Protein AF-A0A397G4U9-F1 (afdb_monomer_lite)

Foldseek 3Di:
DDDDDDPDDPVVVPPDPDDDDDFDAPVVQQCCLCVVLVDDNVVSVLQCLQWPRHPVSSVVLSVVVVVVDDPVNSLVVVLVLLVVLCVQLLCFPPGDCVVLQLVLLVCCVVPVQKDAPVVSCVVRVDDVCSNCVRQQWDADPVRNIIGGSTSNSNVSCVVVVVRRPPPPDD

Structure (mmCIF, N/CA/C/O backbone):
data_AF-A0A397G4U9-F1
#
_entry.id   AF-A0A397G4U9-F1
#
loop_
_atom_site.group_PDB
_atom_site.id
_atom_site.type_symbol
_atom_site.label_atom_id
_atom_site.label_alt_id
_atom_site.label_comp_id
_atom_site.label_asym_id
_atom_site.label_entity_id
_atom_site.label_seq_id
_atom_site.pdbx_PDB_ins_code
_atom_site.Cartn_x
_atom_site.Cartn_y
_atom_site.Cartn_z
_atom_site.occupancy
_atom_site.B_iso_or_equiv
_atom_site.auth_seq_id
_atom_site.auth_comp_id
_atom_site.auth_asym_id
_atom_site.auth_atom_id
_atom_site.pdbx_PDB_model_num
ATOM 1 N N . MET A 1 1 ? -8.081 -27.457 -43.361 1.00 33.28 1 MET A N 1
ATOM 2 C CA . MET A 1 1 ? -7.997 -27.222 -41.905 1.00 33.28 1 MET A CA 1
ATOM 3 C C . MET A 1 1 ? -6.746 -26.394 -41.635 1.00 33.28 1 MET A C 1
ATOM 5 O O . MET A 1 1 ? -5.647 -26.908 -41.773 1.00 33.28 1 MET A O 1
ATOM 9 N N . LYS A 1 2 ? -6.896 -25.093 -41.377 1.00 25.45 2 LYS A N 1
ATOM 10 C CA . LYS A 1 2 ? -5.814 -24.214 -40.909 1.00 25.45 2 LYS A CA 1
ATOM 11 C C . LYS A 1 2 ? -6.342 -23.541 -39.652 1.00 25.45 2 LYS A C 1
ATOM 13 O O . LYS A 1 2 ? -7.266 -22.744 -39.739 1.00 25.45 2 LYS A O 1
ATOM 18 N N . VAL A 1 3 ? -5.812 -23.937 -38.502 1.00 31.12 3 VAL A N 1
ATOM 19 C CA . VAL A 1 3 ? -6.087 -23.271 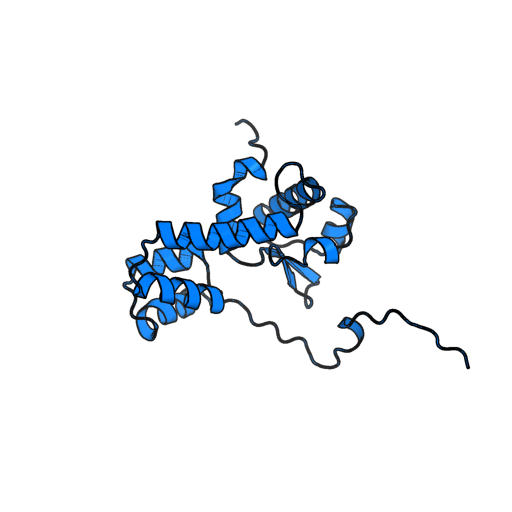-37.229 1.00 31.12 3 VAL A CA 1
ATOM 20 C C . VAL A 1 3 ? -5.053 -22.157 -37.110 1.00 31.12 3 VAL A C 1
ATOM 22 O O . VAL A 1 3 ? -3.864 -22.427 -36.967 1.00 31.12 3 VAL A O 1
ATOM 25 N N . GLN A 1 4 ? -5.495 -20.911 -37.262 1.00 32.09 4 GLN A N 1
ATOM 26 C CA . GLN A 1 4 ? -4.706 -19.730 -36.927 1.00 32.09 4 GLN A CA 1
ATOM 27 C C . GLN A 1 4 ? -4.917 -19.456 -35.438 1.00 32.09 4 GLN A C 1
ATOM 29 O O . GLN A 1 4 ? -6.023 -19.132 -35.019 1.00 32.09 4 GLN A O 1
ATOM 34 N N . PHE A 1 5 ? -3.864 -19.607 -34.637 1.00 38.84 5 PHE A N 1
ATOM 35 C CA . PHE A 1 5 ? -3.834 -19.074 -33.279 1.00 38.84 5 PHE A CA 1
ATOM 36 C C . PHE A 1 5 ? -3.570 -17.568 -33.372 1.00 38.84 5 PHE A C 1
ATOM 38 O O . PHE A 1 5 ? -2.424 -17.139 -33.511 1.00 38.84 5 PHE A O 1
ATOM 45 N N . SER A 1 6 ? -4.627 -16.757 -33.339 1.00 38.72 6 SER A N 1
ATOM 46 C CA . SER A 1 6 ? -4.516 -15.345 -32.979 1.00 38.72 6 SER A CA 1
ATOM 47 C C . SER A 1 6 ? -4.315 -15.263 -31.467 1.00 38.72 6 SER A C 1
ATOM 49 O O . SER A 1 6 ? -5.093 -15.810 -30.688 1.00 38.72 6 SER A O 1
ATOM 51 N N . GLY A 1 7 ? -3.234 -14.609 -31.042 1.00 44.62 7 GLY A N 1
ATOM 52 C CA . GLY A 1 7 ? -3.004 -14.265 -29.642 1.00 44.62 7 GLY A CA 1
ATOM 53 C C . GLY A 1 7 ? -4.045 -13.254 -29.171 1.00 44.62 7 GLY A C 1
ATOM 54 O O . GLY A 1 7 ? -3.802 -12.051 -29.187 1.00 44.62 7 GLY A O 1
ATOM 55 N N . GLU A 1 8 ? -5.221 -13.734 -28.787 1.00 41.97 8 GLU A N 1
ATOM 56 C CA . GLU A 1 8 ? -6.271 -12.917 -28.190 1.00 41.97 8 GLU A CA 1
ATOM 57 C C . GLU A 1 8 ? -5.951 -12.696 -26.711 1.00 41.97 8 GLU A C 1
ATOM 59 O O . GLU A 1 8 ? -6.164 -13.553 -25.853 1.00 41.97 8 GLU A O 1
ATOM 64 N N . CYS A 1 9 ? -5.397 -11.524 -26.410 1.00 49.94 9 CYS A N 1
ATOM 65 C CA . CYS A 1 9 ? -5.324 -11.007 -25.049 1.00 49.94 9 CYS A CA 1
ATOM 66 C C . CYS A 1 9 ? -6.755 -10.932 -24.488 1.00 49.94 9 CYS A C 1
ATOM 68 O O . CYS A 1 9 ? -7.626 -10.377 -25.149 1.00 49.94 9 CYS A O 1
ATOM 70 N N . ALA A 1 10 ? -7.003 -11.421 -23.266 1.00 50.84 10 ALA A N 1
ATOM 71 C CA . ALA A 1 10 ? -8.329 -11.416 -22.621 1.00 50.84 10 ALA A CA 1
ATOM 72 C C . ALA A 1 10 ? -9.049 -10.043 -22.644 1.00 50.84 10 ALA A C 1
ATOM 74 O O . ALA A 1 10 ? -10.271 -9.971 -22.568 1.00 50.84 10 ALA A O 1
ATOM 75 N N . TRP A 1 11 ? -8.286 -8.962 -22.819 1.00 49.22 11 TRP A N 1
ATOM 76 C CA . TRP A 1 11 ? -8.737 -7.588 -23.023 1.00 49.22 11 TRP A CA 1
ATOM 77 C C . TRP A 1 11 ? -9.611 -7.359 -24.265 1.00 49.22 11 TRP A C 1
ATOM 79 O O . TRP A 1 11 ? -10.432 -6.449 -24.246 1.00 49.22 11 TRP A O 1
ATOM 89 N N . SER A 1 12 ? -9.469 -8.156 -25.332 1.00 49.94 12 SER A N 1
ATOM 90 C CA . SER A 1 12 ? -10.262 -7.994 -26.563 1.00 49.94 12 SER A CA 1
ATOM 91 C C . SER A 1 12 ? -11.680 -8.564 -26.463 1.00 49.94 12 SER A C 1
ATOM 93 O O . SER A 1 12 ? -12.444 -8.435 -27.411 1.00 49.94 12 SER A O 1
ATOM 95 N N . ARG A 1 13 ? -12.024 -9.216 -25.343 1.00 50.47 13 ARG A N 1
ATOM 96 C CA . ARG A 1 13 ? -13.307 -9.913 -25.130 1.00 50.47 13 ARG A CA 1
ATOM 97 C C . ARG A 1 13 ? -14.272 -9.168 -24.206 1.00 50.47 13 ARG A C 1
ATOM 99 O O . ARG A 1 13 ? -15.284 -9.727 -23.794 1.00 50.47 13 ARG A O 1
ATOM 106 N N . VAL A 1 14 ? -13.938 -7.944 -23.811 1.00 51.78 14 VAL A N 1
ATOM 107 C CA . VAL A 1 14 ? -14.701 -7.201 -22.809 1.00 51.78 14 VAL A CA 1
ATOM 108 C C . VAL A 1 14 ? -15.727 -6.303 -23.510 1.00 51.78 14 VAL A C 1
ATOM 110 O O . VAL A 1 14 ? -15.471 -5.130 -23.753 1.00 51.78 14 VAL A O 1
ATOM 113 N N . ASP A 1 15 ? -16.897 -6.869 -23.823 1.00 55.31 15 ASP A N 1
ATOM 114 C CA . ASP A 1 15 ? -18.088 -6.131 -24.298 1.00 55.31 15 ASP A CA 1
ATOM 115 C C . ASP A 1 15 ? -18.814 -5.376 -23.159 1.00 55.31 15 ASP A C 1
ATOM 117 O O . ASP A 1 15 ? -19.771 -4.636 -23.388 1.00 55.31 15 ASP A O 1
ATOM 121 N N . ILE A 1 16 ? -18.370 -5.558 -21.909 1.00 60.88 16 ILE A N 1
ATOM 122 C CA . ILE A 1 16 ? -18.954 -4.963 -20.699 1.00 60.88 16 ILE A CA 1
ATOM 123 C C . ILE A 1 16 ? -18.041 -3.822 -20.228 1.00 60.88 16 ILE A C 1
ATOM 125 O O . ILE A 1 16 ? -16.847 -4.060 -20.060 1.00 60.88 16 ILE A O 1
ATOM 129 N N . PRO A 1 17 ? -18.538 -2.601 -19.955 1.00 66.06 17 PRO A N 1
ATOM 130 C CA . PRO A 1 17 ? -17.703 -1.548 -19.382 1.00 66.06 17 PRO A CA 1
ATOM 131 C C . PRO A 1 17 ? -17.018 -2.058 -18.106 1.00 66.06 17 PRO A C 1
ATOM 133 O O . PRO A 1 17 ? -17.686 -2.512 -17.179 1.00 66.06 17 PRO A O 1
ATOM 136 N N . VAL A 1 18 ? -15.683 -2.009 -18.071 1.00 65.62 18 VAL A N 1
ATOM 137 C CA . VAL A 1 18 ? -14.899 -2.405 -16.893 1.00 65.62 18 VAL A CA 1
ATOM 138 C C . VAL A 1 18 ? -15.345 -1.541 -15.715 1.00 65.62 18 VAL A C 1
ATOM 140 O O . VAL A 1 18 ? -15.137 -0.327 -15.720 1.00 65.62 18 VAL A O 1
ATOM 143 N N . ILE A 1 19 ? -15.981 -2.163 -14.719 1.00 74.88 19 ILE A N 1
ATOM 144 C CA . ILE A 1 19 ? -16.358 -1.491 -13.477 1.00 74.88 19 ILE A CA 1
ATOM 145 C C . ILE A 1 19 ? -15.116 -1.430 -12.600 1.00 74.88 19 ILE A C 1
ATOM 147 O O . ILE A 1 19 ? -14.621 -2.448 -12.116 1.00 74.88 19 ILE A O 1
ATOM 151 N N . GLU A 1 20 ? -14.614 -0.220 -12.409 1.00 74.00 20 GLU A N 1
ATOM 152 C CA . GLU A 1 20 ? -13.523 0.054 -11.492 1.00 74.00 20 GLU A CA 1
ATOM 153 C C . GLU A 1 20 ? -14.094 0.412 -10.119 1.00 74.00 20 GLU A C 1
ATOM 155 O O . GLU A 1 20 ? -14.812 1.402 -9.968 1.00 74.00 20 GLU A O 1
ATOM 160 N N . ILE A 1 21 ? -13.803 -0.423 -9.121 1.00 79.94 21 ILE A N 1
ATOM 161 C CA . ILE A 1 21 ? -14.149 -0.145 -7.728 1.00 79.94 21 ILE A CA 1
ATOM 162 C C . ILE A 1 21 ? -13.009 0.677 -7.138 1.00 79.94 21 ILE A C 1
ATOM 164 O O . ILE A 1 21 ? -11.917 0.155 -6.912 1.00 79.94 21 ILE A O 1
ATOM 168 N N . ASN A 1 22 ? -13.276 1.959 -6.909 1.00 84.12 22 ASN A N 1
ATOM 169 C CA . ASN A 1 22 ? -12.321 2.866 -6.288 1.00 84.12 22 ASN A CA 1
ATOM 170 C C . ASN A 1 22 ? -12.211 2.627 -4.777 1.00 84.12 22 ASN A C 1
ATOM 172 O O . ASN A 1 22 ? -13.072 2.002 -4.155 1.00 84.12 22 ASN A O 1
ATOM 176 N N . ASP A 1 23 ? -11.132 3.147 -4.196 1.00 92.25 23 ASP A N 1
ATOM 177 C CA . ASP A 1 23 ? -10.966 3.201 -2.748 1.00 92.25 23 ASP A CA 1
ATOM 178 C C . ASP A 1 23 ? -12.013 4.155 -2.130 1.00 92.25 23 ASP A C 1
ATOM 180 O O . ASP A 1 23 ? -12.439 5.124 -2.763 1.00 92.25 23 ASP A O 1
ATOM 184 N N . LEU A 1 24 ? -12.416 3.875 -0.888 1.00 95.88 24 LEU A N 1
ATOM 185 C CA . LEU A 1 24 ? -13.282 4.755 -0.103 1.00 95.88 24 LEU A CA 1
ATOM 186 C C . LEU A 1 24 ? -12.586 6.095 0.167 1.00 95.88 24 LEU A C 1
ATOM 188 O O . LEU A 1 24 ? -11.359 6.156 0.297 1.00 95.88 24 LEU A O 1
ATOM 192 N N . ASN A 1 25 ? -13.355 7.171 0.311 1.00 96.31 25 ASN A N 1
ATOM 193 C CA . ASN A 1 25 ? -12.792 8.434 0.796 1.00 96.31 25 ASN A CA 1
ATOM 194 C C . ASN A 1 25 ? -12.474 8.365 2.307 1.00 96.31 25 ASN A C 1
ATOM 196 O O . ASN A 1 25 ? -12.724 7.349 2.970 1.00 96.31 25 ASN A O 1
ATOM 200 N N . LYS A 1 26 ? -11.869 9.426 2.863 1.00 97.25 26 LYS A N 1
ATOM 201 C CA . LYS A 1 26 ? -11.461 9.446 4.278 1.00 97.25 26 LYS A CA 1
ATOM 202 C C . LYS A 1 26 ? -12.675 9.303 5.192 1.00 97.25 26 LYS A C 1
ATOM 204 O O . LYS A 1 26 ? -12.637 8.503 6.120 1.00 97.25 26 LYS A O 1
ATOM 209 N N . GLU A 1 27 ? -13.744 10.037 4.920 1.00 97.75 27 GLU A N 1
ATOM 210 C CA . GLU A 1 27 ? -14.966 10.048 5.721 1.00 97.75 27 GLU A CA 1
ATOM 211 C C . GLU A 1 27 ? -15.614 8.657 5.767 1.00 97.75 27 GLU A C 1
ATOM 213 O O . GLU A 1 27 ? -15.840 8.123 6.852 1.00 97.75 27 GLU A O 1
ATOM 218 N N . GLU A 1 28 ? -15.810 8.028 4.608 1.00 98.00 28 GLU A N 1
ATOM 219 C CA . GLU A 1 28 ? -16.346 6.666 4.464 1.00 98.00 28 GLU A CA 1
ATOM 220 C C . GLU A 1 28 ? -15.458 5.627 5.163 1.00 98.00 28 GLU A C 1
ATOM 222 O O . GLU A 1 28 ? -15.945 4.707 5.825 1.00 98.00 28 GLU A O 1
ATOM 227 N N . SER A 1 29 ? -14.137 5.774 5.047 1.00 98.19 29 SER A N 1
ATOM 228 C CA . SER A 1 29 ? -13.177 4.871 5.689 1.00 98.19 29 SER A CA 1
ATOM 229 C C . SER A 1 29 ? -13.226 4.980 7.211 1.00 98.19 29 SER A C 1
ATOM 231 O O . SER A 1 29 ? -13.221 3.963 7.909 1.00 98.19 29 SER A O 1
ATOM 233 N N . MET A 1 30 ? -13.301 6.203 7.736 1.00 98.44 30 MET A N 1
ATOM 234 C CA . MET A 1 30 ? -13.400 6.456 9.173 1.00 98.44 30 MET A CA 1
ATOM 235 C C . MET A 1 30 ? -14.755 6.011 9.724 1.00 98.44 30 MET A C 1
ATOM 237 O O . MET A 1 30 ? -14.800 5.396 10.790 1.00 98.44 30 MET A O 1
ATOM 241 N N . GLU A 1 31 ? -15.847 6.234 8.990 1.00 98.38 31 GLU A N 1
ATOM 242 C CA . GLU A 1 31 ? -17.166 5.698 9.332 1.00 98.38 31 GLU A CA 1
ATOM 243 C C . GLU A 1 31 ? -17.128 4.168 9.416 1.00 98.38 31 GLU A C 1
ATOM 245 O O . GLU A 1 31 ? -17.582 3.585 10.405 1.00 98.38 31 GLU A O 1
ATOM 250 N N . TYR A 1 32 ? -16.516 3.503 8.435 1.00 98.44 32 TYR A N 1
ATOM 251 C CA . TYR A 1 32 ? -16.335 2.057 8.472 1.00 98.44 32 TYR A CA 1
ATOM 252 C C . TYR A 1 32 ? -15.528 1.609 9.702 1.00 98.44 32 TYR A C 1
ATOM 254 O O . TYR A 1 32 ? -15.972 0.736 10.452 1.00 98.44 32 TYR A O 1
ATOM 262 N N . LEU A 1 33 ? -14.364 2.205 9.968 1.00 98.56 33 LEU A N 1
ATOM 263 C CA . LEU A 1 33 ? -13.506 1.792 11.085 1.00 98.56 33 LEU A CA 1
ATOM 264 C C . LEU A 1 33 ? -14.141 2.061 12.463 1.00 98.56 33 LEU A C 1
ATOM 266 O O . LEU A 1 33 ? -14.064 1.219 13.360 1.00 98.56 33 LEU A O 1
ATOM 270 N N . ILE A 1 34 ? -14.806 3.199 12.642 1.00 98.50 34 ILE A N 1
ATOM 271 C CA . ILE A 1 34 ? -15.351 3.601 13.944 1.00 98.50 34 ILE A CA 1
ATOM 272 C C . ILE A 1 34 ? -16.750 3.026 14.147 1.00 98.50 34 ILE A C 1
ATOM 274 O O . ILE A 1 34 ? -17.004 2.318 15.123 1.00 98.50 34 ILE A O 1
ATOM 278 N N . ASN A 1 35 ? -17.674 3.290 13.225 1.00 98.00 35 ASN A N 1
ATOM 279 C CA . ASN A 1 35 ? -19.084 2.973 13.436 1.00 98.00 35 ASN A CA 1
ATOM 280 C C . ASN A 1 35 ? -19.384 1.503 13.158 1.00 98.00 35 ASN A C 1
ATOM 282 O O . ASN A 1 35 ? -20.141 0.892 13.918 1.00 98.00 35 ASN A O 1
ATOM 286 N N . ILE A 1 36 ? -18.782 0.924 12.117 1.00 97.69 36 ILE A N 1
ATOM 287 C CA . ILE A 1 36 ? -19.021 -0.477 11.741 1.00 97.69 36 ILE A CA 1
ATOM 288 C C . ILE A 1 36 ? -18.089 -1.405 12.522 1.00 97.69 36 ILE A C 1
ATOM 290 O O . ILE A 1 36 ? -18.543 -2.381 13.117 1.00 97.69 36 ILE A O 1
ATOM 294 N N . ARG A 1 37 ? -16.787 -1.102 12.552 1.00 97.94 37 ARG A N 1
ATOM 295 C CA . ARG A 1 37 ? -15.767 -1.970 13.167 1.00 97.94 37 ARG A CA 1
ATOM 296 C C . ARG A 1 37 ? -15.531 -1.710 14.655 1.00 97.94 37 ARG A C 1
ATOM 298 O O . ARG A 1 37 ? -14.871 -2.530 15.285 1.00 97.94 37 ARG A O 1
ATOM 305 N N . LYS A 1 38 ? -16.105 -0.641 15.220 1.00 98.06 38 LYS A N 1
ATOM 306 C CA . LYS A 1 38 ? -16.025 -0.286 16.651 1.00 98.06 38 LYS A CA 1
ATOM 307 C C . LYS A 1 38 ? -14.593 -0.055 17.152 1.00 98.06 38 LYS A C 1
ATOM 309 O O . LYS A 1 38 ? -14.298 -0.308 18.317 1.00 98.06 38 LYS A O 1
ATOM 314 N N . ILE A 1 39 ? -13.714 0.443 16.282 1.00 98.06 39 ILE A N 1
ATOM 315 C CA . ILE A 1 39 ? -12.345 0.833 16.637 1.00 98.06 39 ILE A CA 1
ATOM 316 C C . ILE A 1 39 ? -12.354 2.272 17.165 1.00 98.06 39 ILE A C 1
ATOM 318 O O . ILE A 1 39 ? -13.116 3.118 16.694 1.00 98.06 39 ILE A O 1
ATOM 322 N N . LYS A 1 40 ? -11.518 2.560 18.168 1.00 97.81 40 LYS A N 1
ATOM 323 C CA . LYS A 1 40 ? -11.382 3.914 18.726 1.00 97.81 40 LYS A CA 1
ATOM 324 C C . LYS A 1 40 ? -10.829 4.875 17.675 1.00 97.81 40 LYS A C 1
ATOM 326 O O . LYS A 1 40 ? -9.960 4.492 16.902 1.00 97.81 40 LYS A O 1
ATOM 331 N N . PHE A 1 41 ? -11.275 6.130 17.703 1.00 97.62 41 PHE A N 1
ATOM 332 C CA . PHE A 1 41 ? -10.893 7.152 16.720 1.00 97.62 41 PHE A CA 1
ATOM 333 C C . PHE A 1 41 ? -9.372 7.245 16.492 1.00 97.62 41 PHE A C 1
ATOM 335 O O . PHE A 1 41 ? -8.925 7.145 15.356 1.00 97.62 41 PHE A O 1
ATOM 342 N N . GLU A 1 42 ? -8.580 7.350 17.564 1.00 97.19 42 GLU A N 1
ATOM 343 C CA . GLU A 1 42 ? -7.113 7.482 17.487 1.00 97.19 42 GLU A CA 1
ATOM 344 C C . GLU A 1 42 ? -6.432 6.282 16.813 1.00 97.19 42 GLU A C 1
ATOM 346 O O . GLU A 1 42 ? -5.439 6.424 16.103 1.00 97.19 42 GLU A O 1
ATOM 351 N N . GLU A 1 43 ? -6.953 5.077 17.043 1.00 97.19 43 GLU A N 1
ATOM 352 C CA . GLU A 1 43 ? -6.437 3.865 16.414 1.00 97.19 43 GLU A CA 1
ATOM 353 C C . GLU A 1 43 ? -6.919 3.760 14.964 1.00 97.19 43 GLU A C 1
ATOM 355 O O . GLU A 1 43 ? -6.134 3.427 14.080 1.00 97.19 43 GLU A O 1
ATOM 360 N N . ALA A 1 44 ? -8.179 4.111 14.698 1.00 98.12 44 ALA A N 1
ATOM 361 C CA . ALA A 1 44 ? -8.743 4.152 13.355 1.00 98.12 44 ALA A CA 1
ATOM 362 C C . ALA A 1 44 ? -7.977 5.120 12.440 1.00 98.12 44 ALA A C 1
ATOM 364 O O . ALA A 1 44 ? -7.717 4.773 11.291 1.00 98.12 44 ALA A O 1
ATOM 365 N N . GLU A 1 45 ? -7.563 6.283 12.947 1.00 98.12 45 GLU A N 1
ATOM 366 C CA . GLU A 1 45 ? -6.775 7.254 12.182 1.00 98.12 45 GLU A CA 1
ATOM 367 C C . GLU A 1 45 ? -5.412 6.677 11.777 1.00 98.12 45 GLU A C 1
ATOM 369 O O . GLU A 1 45 ? -5.090 6.653 10.591 1.00 98.12 45 GLU A O 1
ATOM 374 N N . LYS A 1 46 ? -4.667 6.079 12.719 1.00 97.12 46 LYS A N 1
ATOM 375 C CA . LYS A 1 46 ? -3.385 5.405 12.420 1.00 97.12 46 LYS A CA 1
ATOM 376 C C . LYS A 1 46 ? -3.542 4.288 11.389 1.00 97.12 46 LYS A C 1
ATOM 378 O O . LYS A 1 46 ? -2.710 4.114 10.500 1.00 97.12 46 LYS A O 1
ATOM 383 N N . LEU A 1 47 ? -4.606 3.502 11.528 1.00 97.75 47 LEU A N 1
ATOM 384 C CA . LEU A 1 47 ? -4.932 2.399 10.631 1.00 97.75 47 LEU A CA 1
ATOM 385 C C . LEU A 1 47 ? -5.275 2.903 9.221 1.00 97.75 47 LEU A C 1
ATOM 387 O O . LEU A 1 47 ? -4.776 2.347 8.240 1.00 97.75 47 LEU A O 1
ATOM 391 N N . TYR A 1 48 ? -6.072 3.967 9.112 1.00 97.88 48 TYR A N 1
ATOM 392 C CA . TYR A 1 48 ? -6.380 4.622 7.843 1.00 97.88 48 TYR A CA 1
ATOM 393 C C . TYR A 1 48 ? -5.128 5.214 7.190 1.00 97.88 48 TYR A C 1
ATOM 395 O O . TYR A 1 48 ? -4.896 4.970 6.008 1.00 97.88 48 TYR A O 1
ATOM 403 N N . ASP A 1 49 ? -4.282 5.916 7.941 1.00 96.81 49 ASP A N 1
ATOM 404 C CA . ASP A 1 49 ? -3.058 6.519 7.402 1.00 96.81 49 ASP A CA 1
ATOM 405 C C . ASP A 1 49 ? -2.102 5.468 6.814 1.00 96.81 49 ASP A C 1
ATOM 407 O O . ASP A 1 49 ? -1.430 5.725 5.809 1.00 96.81 49 ASP A O 1
ATOM 411 N N . LEU A 1 50 ? -2.095 4.260 7.392 1.00 96.75 50 LEU A N 1
ATOM 412 C CA . LEU A 1 50 ? -1.307 3.129 6.910 1.00 96.75 50 LEU A CA 1
ATOM 413 C C . LEU A 1 50 ? -1.849 2.530 5.600 1.00 96.75 50 LEU A C 1
ATOM 415 O O . LEU A 1 50 ? -1.057 2.203 4.716 1.00 96.75 50 LEU A O 1
ATOM 419 N N . VAL A 1 51 ? -3.169 2.333 5.457 1.00 96.00 51 VAL A N 1
ATOM 420 C CA . VAL A 1 51 ? -3.728 1.563 4.318 1.00 96.00 51 VAL A CA 1
ATOM 421 C C . VAL A 1 51 ? -4.577 2.341 3.322 1.00 96.00 51 VAL A C 1
ATOM 423 O O . VAL A 1 51 ? -4.863 1.812 2.241 1.00 96.00 51 VAL A O 1
ATOM 426 N N . GLY A 1 52 ? -4.963 3.568 3.653 1.00 95.81 52 GLY A N 1
ATOM 427 C CA . GLY A 1 52 ? -5.908 4.384 2.897 1.00 95.81 52 GLY A CA 1
ATOM 428 C C . GLY A 1 52 ? -7.318 3.785 2.847 1.00 95.81 52 GLY A C 1
ATOM 429 O O . GLY A 1 52 ? -7.729 3.023 3.718 1.00 95.81 52 GLY A O 1
ATOM 430 N N . GLY A 1 53 ? -8.062 4.115 1.792 1.00 95.94 53 GLY A N 1
ATOM 431 C CA . GLY A 1 53 ? -9.478 3.764 1.650 1.00 95.94 53 GLY A CA 1
ATOM 432 C C . GLY A 1 53 ? -9.786 2.379 1.087 1.00 95.94 53 GLY A C 1
ATOM 433 O O . GLY A 1 53 ? -10.945 2.049 0.826 1.00 95.94 53 GLY A O 1
ATOM 434 N N . ARG A 1 54 ? -8.777 1.537 0.850 1.00 94.62 54 ARG A N 1
ATOM 435 C CA . ARG A 1 54 ? -9.014 0.224 0.245 1.00 94.62 54 ARG A CA 1
ATOM 436 C C . ARG A 1 54 ? -9.762 -0.690 1.204 1.00 94.62 54 ARG A C 1
ATOM 438 O O . ARG A 1 54 ? -9.169 -1.216 2.146 1.00 94.62 54 ARG A O 1
ATOM 445 N N . ILE A 1 55 ? -11.026 -0.985 0.903 1.00 94.69 55 ILE A N 1
ATOM 446 C CA . ILE A 1 55 ? -11.919 -1.735 1.799 1.00 94.69 55 ILE A CA 1
ATOM 447 C C . ILE A 1 55 ? -11.360 -3.096 2.248 1.00 94.69 55 ILE A C 1
ATOM 449 O O . ILE A 1 55 ? -11.478 -3.459 3.418 1.00 94.69 55 ILE A O 1
ATOM 453 N N . LEU A 1 56 ? -10.684 -3.836 1.360 1.00 93.88 56 LEU A N 1
ATOM 454 C CA . LEU A 1 56 ? -10.055 -5.114 1.720 1.00 93.88 56 LEU A CA 1
ATOM 455 C C . LEU A 1 56 ? -8.915 -4.936 2.733 1.00 93.88 56 LEU A C 1
ATOM 457 O O . LEU A 1 56 ? -8.793 -5.730 3.670 1.00 93.88 56 LEU A O 1
ATOM 461 N N . ASN A 1 57 ? -8.113 -3.879 2.582 1.00 95.62 57 ASN A N 1
ATOM 462 C CA . ASN A 1 57 ? -7.041 -3.566 3.520 1.00 95.62 57 ASN A CA 1
ATOM 463 C C . ASN A 1 57 ? -7.623 -3.066 4.845 1.00 95.62 57 ASN A C 1
ATOM 465 O O . ASN A 1 57 ? -7.252 -3.599 5.888 1.00 95.62 57 ASN A O 1
ATOM 469 N N . LEU A 1 58 ? -8.584 -2.133 4.801 1.00 97.50 58 LEU A N 1
ATOM 470 C CA . LEU A 1 58 ? -9.305 -1.618 5.973 1.00 97.50 58 LEU A CA 1
ATOM 471 C C . LEU A 1 58 ? -9.914 -2.752 6.801 1.00 97.50 58 LEU A C 1
ATOM 473 O O . LEU A 1 58 ? -9.730 -2.816 8.015 1.00 97.50 58 LEU A O 1
ATOM 477 N N . LYS A 1 59 ? -10.592 -3.704 6.151 1.00 97.81 59 LYS A N 1
ATOM 478 C CA . LYS A 1 59 ? -11.113 -4.902 6.817 1.00 97.81 59 LYS A CA 1
ATOM 479 C C . LYS A 1 59 ? -9.994 -5.718 7.463 1.00 97.81 59 LYS A C 1
ATOM 481 O O . LYS A 1 59 ? -10.107 -6.087 8.628 1.00 97.81 59 LYS A O 1
ATOM 486 N N . SER A 1 60 ? -8.932 -6.009 6.717 1.00 97.06 60 SER A N 1
ATOM 487 C CA . SER A 1 60 ? -7.853 -6.890 7.172 1.00 97.06 60 SER A CA 1
ATOM 488 C C . SER A 1 60 ? -7.041 -6.299 8.330 1.00 97.06 60 SER A C 1
ATOM 490 O O . SER A 1 60 ? -6.627 -7.054 9.215 1.00 97.06 60 SER A O 1
ATOM 492 N N . ILE A 1 61 ? -6.827 -4.979 8.371 1.00 97.38 61 ILE A N 1
ATOM 493 C CA . ILE A 1 61 ? -6.182 -4.321 9.518 1.00 97.38 61 ILE A CA 1
ATOM 494 C C . ILE A 1 61 ? -7.125 -4.224 10.716 1.00 97.38 61 ILE A C 1
ATOM 496 O O . ILE A 1 61 ? -6.699 -4.502 11.834 1.00 97.38 61 ILE A O 1
ATOM 500 N N . ALA A 1 62 ? -8.412 -3.935 10.491 1.00 98.00 62 ALA A N 1
ATOM 501 C CA . ALA A 1 62 ? -9.405 -3.875 11.557 1.00 98.00 62 ALA A CA 1
ATOM 502 C C . ALA A 1 62 ? -9.590 -5.244 12.227 1.00 98.00 62 ALA A C 1
ATOM 504 O O . ALA A 1 62 ? -9.687 -5.333 13.445 1.00 98.00 62 ALA A O 1
ATOM 505 N N . ASP A 1 63 ? -9.602 -6.330 11.445 1.00 98.38 63 ASP A N 1
ATOM 506 C CA . ASP A 1 63 ? -9.638 -7.704 11.962 1.00 98.38 63 ASP A CA 1
ATOM 507 C C . ASP A 1 63 ? -8.428 -8.018 12.863 1.00 98.38 63 ASP A C 1
ATOM 509 O O . ASP A 1 63 ? -8.571 -8.779 13.816 1.00 98.38 63 ASP A O 1
ATOM 513 N N . LYS A 1 64 ? -7.236 -7.473 12.576 1.00 97.94 64 LYS A N 1
ATOM 514 C CA . LYS A 1 64 ? -6.028 -7.697 13.394 1.00 97.94 64 LYS A CA 1
ATOM 515 C C . LYS A 1 64 ? -6.004 -6.825 14.648 1.00 97.94 64 LYS A C 1
ATOM 517 O O . LYS A 1 64 ? -5.704 -7.341 15.720 1.00 97.94 64 LYS A O 1
ATOM 522 N N . SER A 1 65 ? -6.369 -5.551 14.524 1.00 97.44 65 SER A N 1
ATOM 523 C CA . SER A 1 65 ? -6.499 -4.621 15.655 1.00 97.44 65 SER A CA 1
ATOM 524 C C . SER A 1 65 ? -7.475 -5.169 16.703 1.00 97.44 65 SER A C 1
ATOM 526 O O . SER A 1 65 ? -7.107 -5.343 17.862 1.00 97.44 65 SER A O 1
ATOM 528 N N . LEU A 1 66 ? -8.664 -5.625 16.285 1.00 97.81 66 LEU A N 1
ATOM 529 C CA . LEU A 1 66 ? -9.651 -6.233 17.190 1.00 97.81 66 LEU A CA 1
ATOM 530 C C . LEU A 1 66 ? -9.190 -7.556 17.828 1.00 97.81 66 LEU A C 1
ATOM 532 O O . LEU A 1 66 ? -9.732 -7.966 18.850 1.00 97.81 66 LEU A O 1
ATOM 536 N N . LYS A 1 67 ? -8.188 -8.228 17.247 1.00 97.81 67 LYS A N 1
ATOM 537 C CA . LYS A 1 67 ? -7.534 -9.408 17.839 1.00 97.81 67 LYS A CA 1
ATOM 538 C C . LYS A 1 67 ? -6.421 -9.043 18.830 1.00 97.81 67 LYS A C 1
ATOM 540 O O . LYS A 1 67 ? -5.757 -9.942 19.334 1.00 97.81 67 LYS A O 1
ATOM 545 N N . GLY A 1 68 ? -6.205 -7.755 19.098 1.00 96.69 68 GLY A N 1
ATOM 546 C CA . GLY A 1 68 ? -5.214 -7.257 20.051 1.00 96.69 68 GLY A CA 1
ATOM 547 C C . GLY A 1 68 ? -3.798 -7.129 19.490 1.00 96.69 68 GLY A C 1
ATOM 548 O O . GLY A 1 68 ? -2.851 -7.025 20.265 1.00 96.69 68 GLY A O 1
ATOM 549 N N . PHE A 1 69 ? -3.618 -7.153 18.165 1.00 97.75 69 PHE A N 1
ATOM 550 C CA . PHE A 1 69 ? -2.305 -6.887 17.573 1.00 97.75 69 PHE A CA 1
ATOM 551 C C . PHE A 1 69 ? -1.963 -5.404 17.733 1.00 97.75 69 PHE A C 1
ATOM 553 O O . PHE A 1 69 ? -2.796 -4.547 17.444 1.00 97.75 69 PHE A O 1
ATOM 560 N N . SER A 1 70 ? -0.727 -5.101 18.140 1.00 97.38 70 SER A N 1
ATOM 561 C CA . SER A 1 70 ? -0.225 -3.726 18.125 1.00 97.38 70 SER A CA 1
ATOM 562 C C . SER A 1 70 ? -0.159 -3.183 16.698 1.00 97.38 70 SER A C 1
ATOM 564 O O . SER A 1 70 ? -0.053 -3.940 15.726 1.00 97.38 70 SER A O 1
ATOM 566 N N . PHE A 1 71 ? -0.176 -1.858 16.572 1.00 96.56 71 PHE A N 1
ATOM 567 C CA . PHE A 1 71 ? -0.020 -1.185 15.287 1.00 96.56 71 PHE A CA 1
ATOM 568 C C . PHE A 1 71 ? 1.274 -1.608 14.576 1.00 96.56 71 PHE A C 1
ATOM 570 O O . PHE A 1 71 ? 1.257 -1.901 13.382 1.00 96.56 71 PHE A O 1
ATOM 577 N N . GLU A 1 72 ? 2.376 -1.724 15.316 1.00 96.88 72 GLU A N 1
ATOM 578 C CA . GLU A 1 72 ? 3.681 -2.152 14.812 1.00 96.88 72 GLU A CA 1
ATOM 579 C C . GLU A 1 72 ? 3.627 -3.581 14.262 1.00 96.88 72 GLU A C 1
ATOM 581 O O . GLU A 1 72 ? 4.044 -3.802 13.125 1.00 96.88 72 GLU A O 1
ATOM 586 N N . ASN A 1 73 ? 3.014 -4.522 14.992 1.00 97.12 73 ASN A N 1
ATOM 587 C CA . ASN A 1 73 ? 2.856 -5.903 14.525 1.00 97.12 73 ASN A CA 1
ATOM 588 C C . ASN A 1 73 ? 1.987 -5.969 13.258 1.00 97.12 73 ASN A C 1
ATOM 590 O O . ASN A 1 73 ? 2.265 -6.741 12.341 1.00 97.12 73 ASN A O 1
ATOM 594 N N . ILE A 1 74 ? 0.923 -5.160 13.183 1.00 97.38 74 ILE A N 1
ATOM 595 C CA . ILE A 1 74 ? 0.084 -5.061 11.980 1.00 97.38 74 ILE A CA 1
ATOM 596 C C . ILE A 1 74 ? 0.913 -4.524 10.811 1.00 97.38 74 ILE A C 1
ATOM 598 O O . ILE A 1 74 ? 0.897 -5.124 9.736 1.00 97.38 74 ILE A O 1
ATOM 602 N N . LYS A 1 75 ? 1.649 -3.428 11.017 1.00 97.38 75 LYS A N 1
ATOM 603 C CA . LYS A 1 75 ? 2.499 -2.807 9.996 1.00 97.38 75 LYS A CA 1
ATOM 604 C C . LYS A 1 75 ? 3.512 -3.805 9.439 1.00 97.38 75 LYS A C 1
ATOM 606 O O . LYS A 1 75 ? 3.588 -3.964 8.223 1.00 97.38 75 LYS A O 1
ATOM 611 N N . GLU A 1 76 ? 4.223 -4.524 10.305 1.00 96.56 76 GLU A N 1
ATOM 612 C CA . GLU A 1 76 ? 5.217 -5.528 9.904 1.00 96.56 76 GLU A CA 1
ATOM 613 C C . GLU A 1 76 ? 4.613 -6.657 9.060 1.00 96.56 76 GLU A C 1
ATOM 615 O O . GLU A 1 76 ? 5.165 -6.998 8.014 1.00 96.56 76 GLU A O 1
ATOM 620 N N . LEU A 1 77 ? 3.444 -7.189 9.436 1.00 96.31 77 LEU A N 1
ATOM 621 C CA . LEU A 1 77 ? 2.768 -8.247 8.669 1.00 96.31 77 LEU A CA 1
ATOM 622 C C . LEU A 1 77 ? 2.430 -7.810 7.237 1.00 96.31 77 LEU A C 1
ATOM 624 O O . LEU A 1 77 ? 2.613 -8.558 6.272 1.00 96.31 77 LEU A O 1
ATOM 628 N N . PHE A 1 78 ? 1.920 -6.591 7.091 1.00 95.81 78 PHE A N 1
ATOM 629 C CA . PHE A 1 78 ? 1.566 -6.044 5.785 1.00 95.81 78 PHE A CA 1
ATOM 630 C C . PHE A 1 78 ? 2.802 -5.661 4.967 1.00 95.81 78 PHE A C 1
ATOM 632 O O . PHE A 1 78 ? 2.826 -5.889 3.756 1.00 95.81 78 PHE A O 1
ATOM 639 N N . PHE A 1 79 ? 3.848 -5.151 5.616 1.00 96.88 79 PHE A N 1
ATOM 640 C CA . PHE A 1 79 ? 5.133 -4.887 4.971 1.00 96.88 79 PHE A CA 1
ATOM 641 C C . PHE A 1 79 ? 5.797 -6.168 4.472 1.00 96.88 79 PHE A C 1
ATOM 643 O O . PHE A 1 79 ? 6.342 -6.151 3.373 1.00 96.88 79 PHE A O 1
ATOM 650 N N . GLY A 1 80 ? 5.696 -7.276 5.211 1.00 96.25 80 GLY A N 1
ATOM 651 C CA . GLY A 1 80 ? 6.142 -8.590 4.741 1.00 96.25 80 GLY A CA 1
ATOM 652 C C . GLY A 1 80 ? 5.430 -9.001 3.451 1.00 96.25 80 GLY A C 1
ATOM 653 O O . GLY A 1 80 ? 6.075 -9.331 2.465 1.00 96.25 80 GLY A O 1
ATOM 654 N N . THR A 1 81 ? 4.104 -8.837 3.394 1.00 95.25 81 THR A N 1
ATOM 655 C CA . THR A 1 81 ? 3.329 -9.137 2.173 1.00 95.25 81 THR A CA 1
ATOM 656 C C . THR A 1 81 ? 3.761 -8.272 0.981 1.00 95.25 81 THR A C 1
ATOM 658 O O . THR A 1 81 ? 3.818 -8.747 -0.153 1.00 95.25 81 THR A O 1
ATOM 661 N N . ILE A 1 82 ? 4.058 -6.990 1.213 1.00 96.12 82 ILE A N 1
ATOM 662 C CA . ILE A 1 82 ? 4.551 -6.099 0.155 1.00 96.12 82 ILE A CA 1
ATOM 663 C C . ILE A 1 82 ? 5.955 -6.502 -0.275 1.00 96.12 82 ILE A C 1
ATOM 665 O O . ILE A 1 82 ? 6.213 -6.568 -1.473 1.00 96.12 82 ILE A O 1
ATOM 669 N N . TYR A 1 83 ? 6.840 -6.806 0.669 1.00 96.00 83 TYR A N 1
ATOM 670 C CA . TYR A 1 83 ? 8.183 -7.280 0.368 1.00 96.00 83 TYR A CA 1
ATOM 671 C C . TYR A 1 83 ? 8.157 -8.539 -0.508 1.00 96.00 83 TYR A C 1
ATOM 673 O O . TYR A 1 83 ? 8.822 -8.558 -1.541 1.00 96.00 83 TYR A O 1
ATOM 681 N N . ASP A 1 84 ? 7.316 -9.523 -0.180 1.00 95.25 84 ASP A N 1
ATOM 682 C CA . ASP A 1 84 ? 7.142 -10.743 -0.981 1.00 95.25 84 ASP A CA 1
ATOM 683 C C . ASP A 1 84 ? 6.647 -10.430 -2.402 1.00 95.25 84 ASP A C 1
ATOM 685 O O . ASP A 1 84 ? 7.020 -11.087 -3.375 1.00 95.25 84 ASP A O 1
ATOM 689 N N . ASN A 1 85 ? 5.784 -9.422 -2.549 1.00 95.62 85 ASN A N 1
ATOM 690 C CA . ASN A 1 85 ? 5.319 -8.967 -3.857 1.00 95.62 85 ASN A CA 1
ATOM 691 C C . ASN A 1 85 ? 6.443 -8.292 -4.656 1.00 95.62 85 ASN A C 1
ATOM 693 O O . ASN A 1 85 ? 6.565 -8.544 -5.854 1.00 95.62 85 ASN A O 1
ATOM 697 N N . PHE A 1 86 ? 7.282 -7.478 -4.006 1.00 94.81 86 PHE A N 1
ATOM 698 C CA . PHE A 1 86 ? 8.489 -6.908 -4.613 1.00 94.81 86 PHE A CA 1
ATOM 699 C C . PHE A 1 86 ? 9.476 -8.003 -5.027 1.00 94.81 86 PHE A C 1
ATOM 701 O O . PHE A 1 86 ? 10.052 -7.919 -6.109 1.00 94.81 86 PHE A O 1
ATOM 708 N N . GLU A 1 87 ? 9.642 -9.041 -4.207 1.00 94.88 87 GLU A N 1
ATOM 709 C CA . GLU A 1 87 ? 10.527 -10.170 -4.494 1.00 94.88 87 GLU A CA 1
ATOM 710 C C . GLU A 1 87 ? 10.042 -10.971 -5.704 1.00 94.88 87 GLU A C 1
ATOM 712 O O . GLU A 1 87 ? 10.816 -11.204 -6.630 1.00 94.88 87 GLU A O 1
ATOM 717 N N . LYS A 1 88 ? 8.748 -11.313 -5.758 1.00 94.12 88 LYS A N 1
ATOM 718 C CA . LYS A 1 88 ? 8.129 -11.985 -6.919 1.00 94.12 88 LYS A CA 1
ATOM 719 C C . LYS A 1 88 ? 8.200 -11.151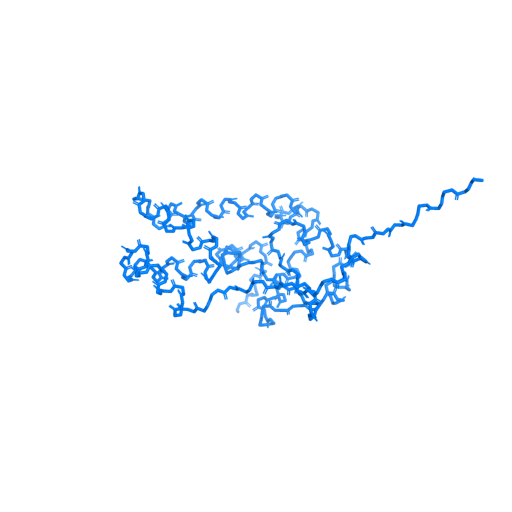 -8.194 1.00 94.12 88 LYS A C 1
ATOM 721 O O . LYS A 1 88 ? 8.222 -11.703 -9.291 1.00 94.12 88 LYS A O 1
ATOM 726 N N . ALA A 1 89 ? 8.196 -9.830 -8.045 1.00 92.69 89 ALA A N 1
ATOM 727 C CA . ALA A 1 89 ? 8.356 -8.891 -9.141 1.00 92.69 89 ALA A CA 1
ATOM 728 C C . ALA A 1 89 ? 9.817 -8.660 -9.536 1.00 92.69 89 ALA A C 1
ATOM 730 O O . ALA A 1 89 ? 10.058 -7.925 -10.492 1.00 92.69 89 ALA A O 1
ATOM 731 N N . GLU A 1 90 ? 10.774 -9.249 -8.818 1.00 93.94 90 GLU A N 1
ATOM 732 C CA . GLU A 1 90 ? 12.209 -9.040 -9.001 1.00 93.94 90 GLU A CA 1
ATOM 733 C C . GLU A 1 90 ? 12.614 -7.560 -8.882 1.00 93.94 90 GLU A C 1
ATOM 735 O O . GLU A 1 90 ? 13.467 -7.059 -9.613 1.00 93.94 90 GLU A O 1
ATOM 740 N N . MET A 1 91 ? 11.957 -6.826 -7.981 1.00 94.25 91 MET A N 1
ATOM 741 C CA . MET A 1 91 ? 12.119 -5.380 -7.801 1.00 94.25 91 MET A CA 1
ATOM 742 C C . MET A 1 91 ? 12.973 -5.001 -6.582 1.00 94.25 91 MET A C 1
ATOM 744 O O . MET A 1 91 ? 13.223 -3.810 -6.372 1.00 94.25 91 MET A O 1
ATOM 748 N N . ASN A 1 92 ? 13.426 -5.961 -5.770 1.00 93.06 92 ASN A N 1
ATOM 749 C CA . ASN A 1 92 ? 14.355 -5.688 -4.669 1.00 93.06 92 ASN A CA 1
ATOM 750 C C . ASN A 1 92 ? 15.771 -5.397 -5.188 1.00 93.06 92 ASN A C 1
ATOM 752 O O . ASN A 1 92 ? 16.132 -5.737 -6.312 1.00 93.06 92 ASN A O 1
ATOM 756 N N . THR A 1 93 ? 16.594 -4.754 -4.356 1.00 90.88 93 THR A N 1
ATOM 757 C CA . THR A 1 93 ? 17.970 -4.384 -4.715 1.00 90.88 93 THR A CA 1
ATOM 758 C C . THR A 1 93 ? 18.769 -5.589 -5.215 1.00 90.88 93 THR A C 1
ATOM 760 O O . THR A 1 93 ? 18.862 -6.604 -4.531 1.00 90.88 93 THR A O 1
ATOM 763 N N . GLY A 1 94 ? 19.361 -5.454 -6.405 1.00 90.88 94 GLY A N 1
ATOM 764 C CA . GLY A 1 94 ? 20.152 -6.503 -7.056 1.00 90.88 94 GLY A CA 1
ATOM 765 C C . GLY A 1 94 ? 19.359 -7.465 -7.949 1.00 90.88 94 GLY A C 1
ATOM 766 O O . GLY A 1 94 ? 19.978 -8.299 -8.601 1.00 90.88 94 GLY A O 1
ATOM 767 N N . GLN A 1 95 ? 18.029 -7.352 -8.010 1.00 93.38 95 GLN A N 1
ATOM 768 C CA . GLN A 1 95 ? 17.176 -8.172 -8.882 1.00 93.38 95 GLN A CA 1
ATOM 769 C C . GLN A 1 95 ? 16.935 -7.515 -10.257 1.00 93.38 95 GLN A C 1
ATOM 771 O O . GLN A 1 95 ? 17.155 -6.311 -10.422 1.00 93.38 95 GLN A O 1
ATOM 776 N N . GLU A 1 96 ? 16.482 -8.304 -11.243 1.00 93.12 96 GLU A N 1
ATOM 777 C CA . GLU A 1 96 ? 16.401 -7.921 -12.667 1.00 93.12 96 GLU A CA 1
ATOM 778 C C . GLU A 1 96 ? 15.607 -6.625 -12.900 1.00 93.12 96 GLU A C 1
ATOM 780 O O . GLU A 1 96 ? 16.046 -5.736 -13.632 1.00 93.12 96 GLU A O 1
ATOM 785 N N . ASN A 1 97 ? 14.463 -6.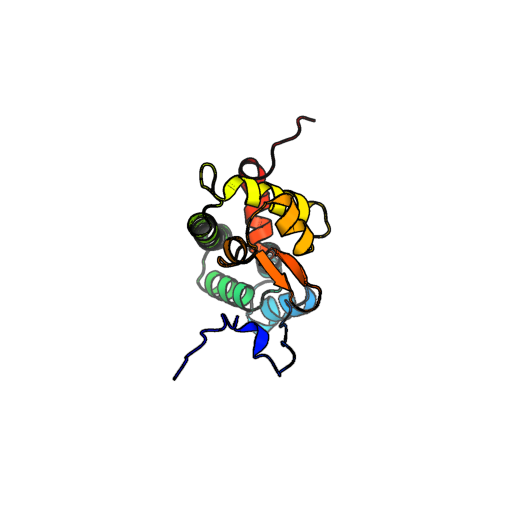475 -12.230 1.00 92.31 97 ASN A N 1
ATOM 786 C CA . ASN A 1 97 ? 13.519 -5.381 -12.471 1.00 92.31 97 ASN A CA 1
ATOM 787 C C . ASN A 1 97 ? 13.733 -4.181 -11.536 1.00 92.31 97 ASN A C 1
ATOM 789 O O . ASN A 1 97 ? 12.958 -3.219 -11.580 1.00 92.31 97 ASN A O 1
ATOM 793 N N . HIS A 1 98 ? 14.775 -4.195 -10.698 1.00 92.81 98 HIS A N 1
ATOM 794 C CA . HIS A 1 98 ? 15.005 -3.167 -9.680 1.00 92.81 98 HIS A CA 1
ATOM 795 C C . HIS A 1 98 ? 15.169 -1.757 -10.265 1.00 92.81 98 HIS A C 1
ATOM 797 O O . HIS A 1 98 ? 14.568 -0.801 -9.771 1.00 92.81 98 HIS A O 1
ATOM 803 N N . GLU A 1 99 ? 15.945 -1.603 -11.340 1.00 92.12 99 GLU A N 1
ATOM 804 C CA . GLU A 1 99 ? 16.165 -0.284 -11.950 1.00 92.12 99 GLU A CA 1
ATOM 805 C C . GLU A 1 99 ? 14.896 0.259 -12.620 1.00 92.12 99 GLU A C 1
ATOM 807 O O . GLU A 1 99 ? 14.582 1.444 -12.481 1.00 92.12 99 GLU A O 1
ATOM 812 N N . ALA A 1 100 ? 14.106 -0.606 -13.263 1.00 92.38 100 ALA A N 1
ATOM 813 C CA . ALA A 1 100 ? 12.807 -0.224 -13.810 1.00 92.38 100 ALA A CA 1
ATOM 814 C C . ALA A 1 100 ? 11.842 0.218 -12.697 1.00 92.38 100 ALA A C 1
ATOM 816 O O . ALA A 1 100 ? 11.190 1.259 -12.815 1.00 92.38 100 ALA A O 1
ATOM 817 N N . ALA A 1 101 ? 11.803 -0.524 -11.585 1.00 92.81 101 ALA A N 1
ATOM 818 C CA . ALA A 1 101 ? 11.001 -0.179 -10.417 1.00 92.81 101 ALA A CA 1
ATOM 819 C C . ALA A 1 101 ? 11.399 1.183 -9.840 1.00 92.81 101 ALA A C 1
ATOM 821 O O . ALA A 1 101 ? 10.526 2.014 -9.600 1.00 92.81 101 ALA A O 1
ATOM 822 N N . LYS A 1 102 ? 12.700 1.464 -9.686 1.00 93.12 102 LYS A N 1
ATOM 823 C CA . LYS A 1 102 ? 13.198 2.766 -9.209 1.00 93.12 102 LYS A CA 1
ATOM 824 C C . LYS A 1 102 ? 12.718 3.927 -10.070 1.00 93.12 102 LYS A C 1
ATOM 826 O O . LYS A 1 102 ? 12.295 4.947 -9.529 1.00 93.12 102 LYS A O 1
ATOM 831 N N . ILE A 1 103 ? 12.765 3.778 -11.394 1.00 91.88 103 ILE A N 1
ATOM 832 C CA . ILE A 1 103 ? 12.298 4.812 -12.325 1.00 91.88 103 ILE A CA 1
ATOM 833 C C . ILE A 1 103 ? 10.800 5.068 -12.127 1.00 91.88 103 ILE A C 1
ATOM 835 O O . ILE A 1 103 ? 10.401 6.218 -11.941 1.00 91.88 103 ILE A O 1
ATOM 839 N N . ILE A 1 104 ? 9.984 4.009 -12.105 1.00 92.75 104 ILE A N 1
ATOM 840 C CA . ILE A 1 104 ? 8.528 4.124 -11.928 1.00 92.75 104 ILE A CA 1
ATOM 841 C C . ILE A 1 104 ? 8.195 4.742 -10.569 1.00 92.75 104 ILE A C 1
ATOM 843 O O . ILE A 1 104 ? 7.471 5.732 -10.513 1.00 92.75 104 ILE A O 1
ATOM 847 N N . ILE A 1 105 ? 8.755 4.201 -9.484 1.00 93.88 105 ILE A N 1
ATOM 848 C CA . ILE A 1 105 ? 8.524 4.661 -8.109 1.00 93.88 105 ILE A CA 1
ATOM 849 C C . ILE A 1 105 ? 8.870 6.141 -7.973 1.00 93.88 105 ILE A C 1
ATOM 851 O O . ILE A 1 105 ? 8.075 6.914 -7.440 1.00 93.88 105 ILE A O 1
ATOM 855 N N . LYS A 1 106 ? 10.035 6.553 -8.487 1.00 92.06 106 LYS A N 1
ATOM 856 C CA . LYS A 1 106 ? 10.459 7.953 -8.447 1.00 92.06 106 LYS A CA 1
ATOM 857 C C . LYS A 1 106 ? 9.473 8.853 -9.181 1.00 92.06 106 LY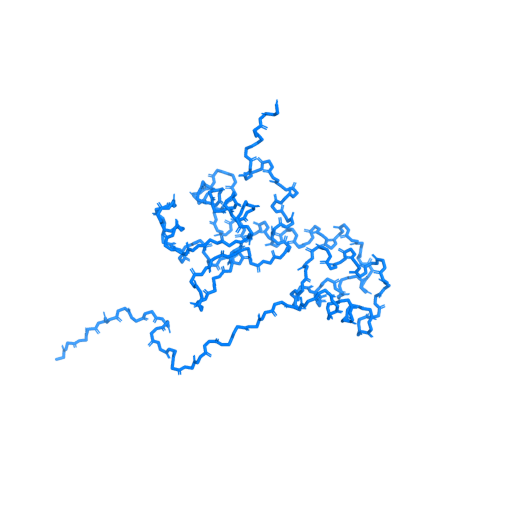S A C 1
ATOM 859 O O . LYS A 1 106 ? 9.232 9.964 -8.722 1.00 92.06 106 LYS A O 1
ATOM 864 N N . ILE A 1 107 ? 8.930 8.418 -10.314 1.00 92.06 107 ILE A N 1
ATOM 865 C CA . ILE A 1 107 ? 7.962 9.229 -11.051 1.00 92.06 107 ILE A CA 1
ATOM 866 C C . ILE A 1 107 ? 6.664 9.330 -10.272 1.00 92.06 107 ILE A C 1
ATOM 868 O O . ILE A 1 107 ? 6.259 10.449 -9.990 1.00 92.06 107 ILE A O 1
ATOM 872 N N . LEU A 1 108 ? 6.082 8.205 -9.848 1.00 93.62 108 LEU A N 1
ATOM 873 C CA . LEU A 1 108 ? 4.816 8.198 -9.113 1.00 93.62 108 LEU A CA 1
ATOM 874 C C . LEU A 1 108 ? 4.871 9.113 -7.882 1.00 93.62 108 LEU A C 1
ATOM 876 O O . LEU A 1 108 ? 4.010 9.976 -7.739 1.00 93.62 108 LEU A O 1
ATOM 880 N N . LEU A 1 109 ? 5.936 9.025 -7.078 1.00 91.69 109 LEU A N 1
ATOM 881 C CA . LEU A 1 109 ? 6.118 9.895 -5.909 1.00 91.69 109 LEU A CA 1
ATOM 882 C C . LEU A 1 109 ? 6.213 11.394 -6.254 1.00 91.69 109 LEU A C 1
ATOM 884 O O . LEU A 1 109 ? 5.889 12.227 -5.415 1.00 91.69 109 LEU A O 1
ATOM 888 N N . ASN A 1 110 ? 6.649 11.750 -7.468 1.00 87.50 110 ASN A N 1
ATOM 889 C CA . ASN A 1 110 ? 6.796 13.140 -7.917 1.00 87.50 110 ASN A CA 1
ATOM 890 C C . ASN A 1 110 ? 5.628 13.637 -8.797 1.00 87.50 110 ASN A C 1
ATOM 892 O O . ASN A 1 110 ? 5.541 14.836 -9.052 1.00 87.50 110 ASN A O 1
ATOM 896 N N . SER A 1 111 ? 4.749 12.756 -9.293 1.00 79.62 111 SER A N 1
ATOM 897 C CA . SER A 1 111 ? 3.753 13.063 -10.336 1.00 79.62 111 SER A CA 1
ATOM 898 C C . SER A 1 111 ? 2.303 12.840 -9.897 1.00 79.62 111 SER A C 1
ATOM 900 O O . SER A 1 111 ? 1.506 12.256 -10.633 1.00 79.62 111 SER A O 1
ATOM 902 N N . ASN A 1 112 ? 1.941 13.292 -8.691 1.00 80.44 112 ASN A N 1
ATOM 903 C CA . ASN A 1 112 ? 0.610 13.059 -8.109 1.00 80.44 112 ASN A CA 1
ATOM 904 C C . ASN A 1 112 ? 0.185 11.574 -8.211 1.00 80.44 112 ASN A C 1
ATOM 906 O O . ASN A 1 112 ? -0.944 11.250 -8.583 1.00 80.44 112 ASN A O 1
ATOM 910 N N . ASN A 1 113 ? 1.136 10.663 -7.973 1.00 83.81 113 ASN A N 1
ATOM 911 C CA . ASN A 1 113 ? 0.957 9.212 -7.990 1.00 83.81 113 ASN A CA 1
ATOM 912 C C . ASN A 1 113 ? 0.447 8.608 -9.307 1.00 83.81 113 ASN A C 1
ATOM 914 O O . ASN A 1 113 ? -0.071 7.496 -9.284 1.00 83.81 113 ASN A O 1
ATOM 918 N N . THR A 1 114 ? 0.622 9.278 -10.453 1.00 90.94 114 THR A N 1
ATOM 919 C CA . THR A 1 114 ? 0.101 8.804 -11.749 1.00 90.94 114 THR A CA 1
ATOM 920 C C . THR A 1 114 ? 1.162 8.813 -12.856 1.00 90.94 114 THR A C 1
ATOM 922 O O . THR A 1 114 ? 1.879 9.796 -13.031 1.00 90.94 114 THR A O 1
ATOM 925 N N . LEU A 1 115 ? 1.230 7.738 -13.651 1.00 92.94 115 LEU A N 1
ATOM 926 C CA . LEU A 1 115 ? 2.116 7.579 -14.815 1.00 92.94 115 LEU A CA 1
ATOM 927 C C . LEU A 1 115 ? 1.352 6.974 -16.001 1.00 92.94 115 LEU A C 1
ATOM 929 O O . LEU A 1 115 ? 0.736 5.926 -15.865 1.00 92.94 115 LEU A O 1
ATOM 933 N N . HIS A 1 116 ? 1.404 7.572 -17.192 1.00 92.88 116 HIS A N 1
ATOM 934 C CA . HIS A 1 116 ? 0.769 6.966 -18.370 1.00 92.88 116 HIS A CA 1
ATOM 935 C C . HIS A 1 116 ? 1.542 5.725 -18.860 1.00 92.88 116 HIS A C 1
ATOM 937 O O . HIS A 1 116 ? 2.775 5.720 -18.901 1.00 92.88 116 HIS A O 1
ATOM 943 N N . VAL A 1 117 ? 0.833 4.674 -19.288 1.00 90.19 117 VAL A N 1
ATOM 944 C CA . VAL A 1 117 ? 1.442 3.376 -19.647 1.00 90.19 117 VAL A CA 1
ATOM 9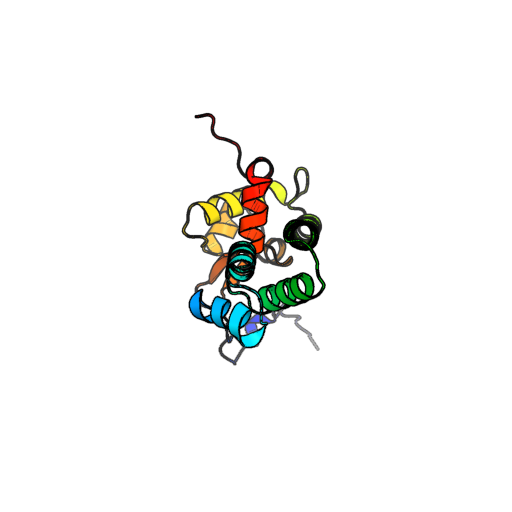45 C C . VAL A 1 117 ? 2.438 3.458 -20.812 1.00 90.19 117 VAL A C 1
ATOM 947 O O . VAL A 1 117 ? 3.398 2.690 -20.856 1.00 90.19 117 VAL A O 1
ATOM 950 N N . SER A 1 118 ? 2.253 4.394 -21.752 1.00 90.38 118 SER A N 1
ATOM 951 C CA . SER A 1 118 ? 3.217 4.603 -22.846 1.00 90.38 118 SER A CA 1
ATOM 952 C C . SER A 1 118 ? 4.564 5.107 -22.329 1.00 90.38 118 SER A C 1
ATOM 954 O O . SER A 1 118 ? 5.602 4.632 -22.775 1.00 90.38 118 SER A O 1
ATOM 956 N N . MET A 1 119 ? 4.546 6.005 -21.342 1.00 91.25 119 MET A N 1
ATOM 957 C CA . MET A 1 119 ? 5.753 6.555 -20.731 1.00 91.25 119 MET A CA 1
ATOM 958 C C . MET A 1 119 ? 6.464 5.495 -19.883 1.00 91.25 119 MET A C 1
ATOM 960 O O . MET A 1 119 ? 7.685 5.403 -19.913 1.00 91.25 119 MET A O 1
ATOM 964 N N . LEU A 1 120 ? 5.715 4.618 -19.202 1.00 89.31 120 LEU A N 1
ATOM 965 C CA . LEU A 1 120 ? 6.293 3.451 -18.525 1.00 89.31 120 LEU A CA 1
ATOM 966 C C . LEU A 1 120 ? 7.092 2.572 -19.502 1.00 89.31 120 LEU A C 1
ATOM 968 O O . LEU A 1 120 ? 8.238 2.223 -19.205 1.00 89.31 120 LEU A O 1
ATOM 972 N N . ARG A 1 121 ? 6.515 2.244 -20.670 1.00 89.38 121 ARG A N 1
ATOM 973 C CA . ARG A 1 121 ? 7.190 1.452 -21.718 1.00 89.38 121 ARG A CA 1
ATOM 974 C C . ARG A 1 121 ? 8.478 2.121 -22.187 1.00 89.38 121 ARG A C 1
ATOM 976 O O . ARG A 1 121 ? 9.514 1.468 -22.254 1.00 89.38 121 ARG A O 1
ATOM 983 N N . GLU A 1 122 ? 8.410 3.414 -22.487 1.00 91.12 122 GLU A N 1
ATOM 984 C CA . GLU A 1 122 ? 9.542 4.195 -22.990 1.00 91.12 122 GLU A CA 1
ATOM 985 C C . GLU A 1 122 ? 10.702 4.248 -21.988 1.00 91.12 122 GLU A C 1
ATOM 987 O O . GLU A 1 122 ? 11.855 4.008 -22.345 1.00 91.12 122 GLU A O 1
ATOM 992 N N . LEU A 1 123 ? 10.390 4.499 -20.716 1.00 90.50 123 LEU A N 1
ATOM 993 C CA . LEU A 1 123 ? 11.389 4.704 -19.671 1.00 90.50 123 LEU A CA 1
ATOM 994 C C . LEU A 1 123 ? 12.065 3.416 -19.206 1.00 90.50 123 LEU A C 1
ATOM 996 O O . LEU A 1 123 ? 13.248 3.423 -18.873 1.00 90.50 123 LEU A O 1
ATOM 1000 N N . THR A 1 124 ? 11.312 2.319 -19.145 1.00 89.06 124 THR A N 1
ATOM 1001 C CA . THR A 1 124 ? 11.820 1.043 -18.621 1.00 89.06 124 THR A CA 1
ATOM 1002 C C . THR A 1 124 ? 12.328 0.118 -19.716 1.00 89.06 124 THR A C 1
ATOM 1004 O O . THR A 1 124 ? 13.103 -0.788 -19.428 1.00 89.06 124 THR A O 1
ATOM 1007 N N . LYS A 1 125 ? 11.900 0.326 -20.970 1.00 87.62 125 LYS A N 1
ATOM 1008 C CA . LYS A 1 125 ? 12.096 -0.614 -22.087 1.00 87.62 125 LYS A CA 1
ATOM 1009 C C . LYS A 1 125 ? 11.542 -2.016 -21.793 1.00 87.62 125 LYS A C 1
ATOM 1011 O O . LYS A 1 125 ? 11.980 -2.995 -22.392 1.00 87.62 125 LYS A O 1
ATOM 1016 N N . MET A 1 126 ? 10.578 -2.118 -20.876 1.00 83.88 126 MET A N 1
ATOM 1017 C CA . MET A 1 126 ? 9.946 -3.370 -20.469 1.00 83.88 126 MET A CA 1
ATOM 1018 C C . MET A 1 126 ? 8.476 -3.416 -20.876 1.00 83.88 126 MET A C 1
ATOM 1020 O O . MET A 1 126 ? 7.782 -2.398 -20.932 1.00 83.88 126 MET A O 1
ATOM 1024 N N . GLU A 1 127 ? 7.974 -4.631 -21.097 1.00 84.19 127 GLU A N 1
ATOM 1025 C CA . GLU A 1 127 ? 6.538 -4.843 -21.243 1.00 84.19 127 GLU A CA 1
ATOM 1026 C C . GLU A 1 127 ? 5.824 -4.571 -19.906 1.00 84.19 127 GLU A C 1
ATOM 1028 O O . GLU A 1 127 ? 6.150 -5.224 -18.910 1.00 84.19 127 GLU A O 1
ATOM 1033 N N . PRO A 1 128 ? 4.810 -3.682 -19.860 1.00 81.75 128 PRO A N 1
ATOM 1034 C CA . PRO A 1 128 ? 4.126 -3.302 -18.623 1.00 81.75 128 PRO A CA 1
ATOM 1035 C C . PRO A 1 128 ? 3.568 -4.506 -17.868 1.00 81.75 128 PRO A C 1
ATOM 1037 O O . PRO A 1 128 ? 3.651 -4.566 -16.647 1.00 81.75 128 PRO A O 1
ATOM 1040 N N . ASN A 1 129 ? 3.072 -5.516 -18.588 1.00 80.62 129 ASN A N 1
ATOM 1041 C CA . ASN A 1 129 ? 2.509 -6.724 -17.986 1.00 80.62 129 ASN A CA 1
ATOM 1042 C C . ASN A 1 129 ? 3.505 -7.475 -17.086 1.00 80.62 129 ASN A C 1
ATOM 1044 O O . ASN A 1 129 ? 3.069 -8.154 -16.161 1.00 80.62 129 ASN A O 1
ATOM 1048 N N . LYS A 1 130 ? 4.821 -7.355 -17.320 1.00 79.62 130 LYS A N 1
ATOM 1049 C CA . LYS A 1 130 ? 5.838 -7.948 -16.436 1.00 79.62 130 LYS A CA 1
ATOM 1050 C C . LYS A 1 130 ? 5.914 -7.235 -15.083 1.00 79.62 130 LYS A C 1
ATOM 1052 O O . LYS A 1 130 ? 6.118 -7.889 -14.069 1.00 79.62 130 LYS A O 1
ATOM 1057 N N . LEU A 1 131 ? 5.705 -5.919 -15.065 1.00 80.50 131 LEU A N 1
ATOM 1058 C CA . LEU A 1 131 ? 5.839 -5.073 -13.874 1.00 80.50 131 LEU A CA 1
ATOM 1059 C C . LEU A 1 131 ? 4.526 -4.950 -13.087 1.00 80.50 131 LEU A C 1
ATOM 1061 O O . LEU A 1 131 ? 4.537 -4.834 -11.866 1.00 80.50 131 LEU A O 1
ATOM 1065 N N . LEU A 1 132 ? 3.385 -5.003 -13.775 1.00 84.62 132 LEU A N 1
ATOM 1066 C CA . LEU A 1 132 ? 2.060 -4.766 -13.187 1.00 84.62 132 LEU A CA 1
ATOM 1067 C C . LEU A 1 132 ? 1.435 -6.016 -12.536 1.00 84.62 132 LEU A C 1
ATOM 1069 O O . LEU A 1 132 ? 0.428 -5.918 -11.845 1.00 84.62 132 LEU A O 1
ATOM 1073 N N . LYS A 1 133 ? 2.014 -7.204 -12.742 1.00 85.56 133 LYS A N 1
ATOM 1074 C CA . LYS A 1 133 ? 1.409 -8.488 -12.345 1.00 85.56 133 LYS A CA 1
ATOM 1075 C C . LYS A 1 133 ? 1.351 -8.727 -10.829 1.00 85.56 133 LYS A C 1
ATOM 1077 O O . LYS A 1 133 ? 0.527 -9.513 -10.371 1.00 85.56 133 LYS A O 1
ATOM 1082 N N . TYR A 1 134 ? 2.226 -8.092 -10.054 1.00 88.50 134 TYR A N 1
ATOM 1083 C CA . TYR A 1 134 ? 2.516 -8.502 -8.675 1.00 88.50 134 TYR A CA 1
ATOM 1084 C C . TYR A 1 134 ? 1.941 -7.573 -7.599 1.00 88.50 134 TYR A C 1
ATOM 1086 O O . TYR A 1 134 ? 2.475 -7.508 -6.500 1.00 88.50 134 TYR A O 1
ATOM 1094 N N . ASN A 1 135 ? 0.846 -6.857 -7.876 1.00 87.38 135 ASN A N 1
ATOM 1095 C CA . ASN A 1 135 ? 0.146 -6.016 -6.888 1.00 87.38 135 ASN A CA 1
ATOM 1096 C C . ASN A 1 135 ? 1.017 -4.922 -6.231 1.00 87.38 135 ASN A C 1
ATOM 1098 O O . ASN A 1 135 ? 0.728 -4.484 -5.117 1.00 87.38 135 ASN A O 1
ATOM 1102 N N . ILE A 1 136 ? 2.073 -4.470 -6.912 1.00 92.69 136 ILE A N 1
ATOM 1103 C CA . ILE A 1 136 ? 2.852 -3.283 -6.520 1.00 92.69 136 ILE A CA 1
ATOM 1104 C C . ILE A 1 136 ? 2.280 -2.028 -7.180 1.00 92.69 136 ILE A C 1
ATOM 1106 O O . ILE A 1 136 ? 2.149 -0.982 -6.545 1.00 92.69 136 ILE A O 1
ATOM 1110 N N . PHE A 1 137 ? 1.858 -2.156 -8.435 1.00 93.75 137 PHE A N 1
ATOM 1111 C CA . PHE A 1 137 ? 1.272 -1.085 -9.227 1.00 93.75 137 PHE A CA 1
ATOM 1112 C C . PHE A 1 137 ? -0.133 -1.471 -9.690 1.00 93.75 137 PHE A C 1
ATOM 1114 O O . PHE A 1 137 ? -0.363 -2.630 -10.036 1.00 93.75 137 PHE A O 1
ATOM 1121 N N . ALA A 1 138 ? -1.038 -0.495 -9.736 1.00 91.12 138 ALA A N 1
ATOM 1122 C CA . ALA A 1 138 ? -2.361 -0.642 -10.335 1.00 91.12 138 ALA A CA 1
ATOM 1123 C C . ALA A 1 138 ? -2.346 -0.106 -11.766 1.00 91.12 138 ALA A C 1
ATOM 1125 O O . ALA A 1 138 ? -1.695 0.900 -12.043 1.00 91.12 138 ALA A O 1
ATOM 1126 N N . 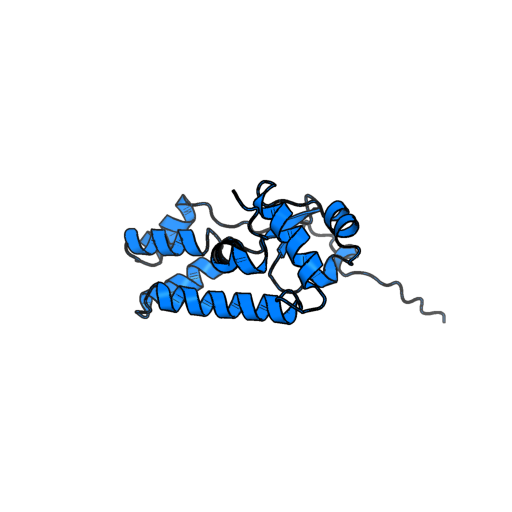TYR A 1 139 ? -3.088 -0.754 -12.666 1.00 90.25 139 TYR A N 1
ATOM 1127 C CA . TYR A 1 139 ? -3.353 -0.241 -14.008 1.00 90.25 139 TYR A CA 1
ATOM 1128 C C . TYR A 1 139 ? -4.819 0.150 -14.150 1.00 90.25 139 TYR A C 1
ATOM 1130 O O . TYR A 1 139 ? -5.715 -0.678 -13.991 1.00 90.25 139 TYR A O 1
ATOM 1138 N N . HIS A 1 140 ? -5.039 1.405 -14.512 1.00 89.06 140 HIS A N 1
ATOM 1139 C CA . HIS A 1 140 ? -6.347 2.004 -14.701 1.00 89.06 140 HIS A CA 1
ATOM 1140 C C . HIS A 1 140 ? -6.647 2.043 -16.200 1.00 89.06 140 HIS A C 1
ATOM 1142 O O . HIS A 1 140 ? -6.124 2.867 -16.952 1.00 89.06 140 HIS A O 1
ATOM 1148 N N . SER A 1 141 ? -7.466 1.105 -16.676 1.00 84.31 141 SER A N 1
ATOM 1149 C CA . SER A 1 141 ? -7.710 0.925 -18.117 1.00 84.31 141 SER A CA 1
ATOM 1150 C C . SER A 1 141 ? -8.389 2.137 -18.768 1.00 84.31 141 SER A C 1
ATOM 1152 O O . SER A 1 141 ? -8.069 2.484 -19.906 1.00 84.31 141 SER A O 1
ATOM 1154 N N . ARG A 1 142 ? -9.272 2.822 -18.027 1.00 84.69 142 ARG A N 1
ATOM 1155 C CA . ARG A 1 142 ? -10.067 3.961 -18.511 1.00 84.69 142 ARG A CA 1
ATOM 1156 C C . ARG A 1 142 ? -9.210 5.135 -18.982 1.00 84.69 142 ARG A C 1
ATOM 1158 O O . ARG A 1 142 ? -9.497 5.729 -20.016 1.00 84.69 142 ARG A O 1
ATOM 1165 N N . ASN A 1 143 ? -8.176 5.475 -18.222 1.00 87.19 143 ASN A N 1
ATOM 1166 C CA . ASN A 1 143 ? -7.258 6.588 -18.494 1.00 87.19 143 ASN A CA 1
ATOM 1167 C C . ASN A 1 143 ? -5.860 6.103 -18.924 1.00 87.19 143 ASN A C 1
ATOM 1169 O O . ASN A 1 143 ? -4.991 6.922 -19.215 1.00 87.19 143 ASN A O 1
ATOM 1173 N N . LYS A 1 144 ? -5.652 4.780 -18.996 1.00 90.38 144 LYS A N 1
ATOM 1174 C CA . LYS A 1 144 ? -4.388 4.116 -19.343 1.00 90.38 144 LYS A CA 1
ATOM 1175 C C . LYS A 1 144 ? -3.228 4.539 -18.437 1.00 90.38 144 LYS A C 1
ATOM 1177 O O . LYS A 1 144 ? -2.081 4.620 -18.891 1.00 90.38 144 LYS A O 1
ATOM 1182 N N . THR A 1 145 ? -3.515 4.796 -17.164 1.00 92.38 145 THR A N 1
ATOM 1183 C CA . THR A 1 145 ? -2.502 5.192 -16.187 1.00 92.38 145 THR A CA 1
ATOM 1184 C C . THR A 1 145 ? -2.120 4.056 -15.253 1.00 92.38 145 THR A C 1
ATOM 1186 O O . THR A 1 145 ? -2.809 3.048 -15.116 1.00 92.38 145 THR A O 1
ATOM 1189 N N . VAL A 1 146 ? -0.962 4.229 -14.636 1.00 92.88 146 VAL A N 1
ATOM 1190 C CA . VAL A 1 146 ? -0.373 3.370 -13.627 1.00 92.88 146 VAL A CA 1
ATOM 1191 C C . VAL A 1 146 ? -0.219 4.194 -12.357 1.00 92.88 146 VAL A C 1
ATOM 1193 O O . VAL A 1 146 ? 0.240 5.335 -12.420 1.00 92.88 146 VAL A O 1
ATOM 1196 N N . THR A 1 147 ? -0.601 3.618 -11.225 1.00 94.25 147 THR A N 1
ATOM 1197 C CA . THR A 1 147 ? -0.445 4.206 -9.886 1.00 94.25 147 THR A CA 1
ATOM 1198 C C . THR A 1 147 ? 0.156 3.162 -8.940 1.00 94.25 147 THR A C 1
ATOM 1200 O O . THR A 1 147 ? 0.394 2.014 -9.335 1.00 94.25 147 THR A O 1
ATOM 1203 N N . PHE A 1 148 ? 0.420 3.523 -7.682 1.00 94.38 148 PHE A N 1
ATOM 1204 C CA . PHE A 1 148 ? 0.670 2.502 -6.664 1.00 94.38 148 PHE A CA 1
ATOM 1205 C C . PHE A 1 148 ? -0.570 1.651 -6.463 1.00 94.38 148 PHE A C 1
ATOM 1207 O O . PHE A 1 148 ? -1.683 2.168 -6.429 1.00 94.38 148 PHE A O 1
ATOM 1214 N N . GLN A 1 149 ? -0.376 0.349 -6.251 1.00 93.25 149 GLN A N 1
ATOM 1215 C CA . GLN A 1 149 ? -1.507 -0.537 -6.034 1.00 93.25 149 GLN A CA 1
ATOM 1216 C C . GLN A 1 149 ? -2.346 -0.050 -4.860 1.00 93.25 149 GLN A C 1
ATOM 1218 O O . GLN A 1 149 ? -3.555 -0.123 -4.964 1.00 93.25 149 GLN A O 1
ATOM 1223 N N . SER A 1 150 ? -1.754 0.434 -3.765 1.00 93.44 150 SER A N 1
ATOM 1224 C CA . SER A 1 150 ? -2.488 1.027 -2.636 1.00 93.44 150 SER A CA 1
ATOM 1225 C C . SER A 1 150 ? -1.609 1.992 -1.842 1.00 93.44 150 SER A C 1
ATOM 1227 O O . SER A 1 150 ? -0.381 1.927 -1.944 1.00 93.44 150 SER A O 1
ATOM 1229 N N . ARG A 1 151 ? -2.228 2.805 -0.976 1.00 94.56 151 ARG A N 1
ATOM 1230 C CA . ARG A 1 151 ? -1.526 3.674 -0.015 1.00 94.56 151 ARG A CA 1
ATOM 1231 C C . ARG A 1 151 ? -0.513 2.915 0.844 1.00 94.56 151 ARG A C 1
ATOM 1233 O O . ARG A 1 151 ? 0.564 3.426 1.110 1.00 94.56 151 ARG A O 1
ATOM 1240 N N . LEU A 1 152 ? -0.815 1.671 1.202 1.00 95.00 152 LEU A N 1
ATOM 1241 C CA . LEU A 1 152 ? 0.095 0.816 1.959 1.00 95.00 152 LEU A CA 1
ATOM 1242 C C . LEU A 1 152 ? 1.409 0.524 1.203 1.00 95.00 152 LEU A C 1
ATOM 1244 O O . LEU A 1 152 ? 2.474 0.492 1.814 1.00 95.00 152 LEU A O 1
ATOM 1248 N N . VAL A 1 153 ? 1.354 0.329 -0.122 1.00 95.62 153 VAL A N 1
ATOM 1249 C CA . VAL A 1 153 ? 2.561 0.136 -0.951 1.00 95.62 153 VAL A CA 1
ATOM 1250 C C . VAL A 1 153 ? 3.388 1.416 -0.992 1.00 95.62 153 VAL A C 1
ATOM 1252 O O . VAL A 1 153 ? 4.604 1.369 -0.822 1.00 95.62 153 VAL A O 1
ATOM 1255 N N . GLU A 1 154 ? 2.728 2.559 -1.173 1.00 95.00 154 GLU A N 1
ATOM 1256 C CA . GLU A 1 154 ? 3.379 3.869 -1.121 1.00 95.00 154 GLU A CA 1
ATOM 1257 C C . GLU A 1 154 ? 4.058 4.098 0.239 1.00 95.00 154 GLU A C 1
ATOM 1259 O O . GLU A 1 154 ? 5.236 4.449 0.285 1.00 95.00 154 GLU A O 1
ATOM 1264 N N . TYR A 1 155 ? 3.354 3.813 1.338 1.00 95.19 155 TYR A N 1
ATOM 1265 C CA . TYR A 1 155 ? 3.870 3.938 2.701 1.00 95.19 155 TYR A CA 1
ATOM 1266 C C . TYR A 1 155 ? 5.105 3.042 2.912 1.00 95.19 155 TYR A C 1
ATOM 1268 O O . TYR A 1 155 ? 6.130 3.498 3.421 1.00 95.19 155 TYR A O 1
ATOM 1276 N N . TYR A 1 156 ? 5.059 1.781 2.462 1.00 95.88 156 TYR A N 1
ATOM 1277 C CA . TYR A 1 156 ? 6.209 0.868 2.515 1.00 95.88 156 TYR A CA 1
ATOM 1278 C C . TYR A 1 156 ? 7.438 1.439 1.795 1.00 95.88 156 TYR A C 1
ATOM 1280 O O . TYR A 1 156 ? 8.550 1.396 2.326 1.00 95.88 156 TYR A O 1
ATOM 1288 N N . ILE A 1 157 ? 7.245 1.983 0.591 1.00 94.75 157 ILE A N 1
ATOM 1289 C CA . ILE A 1 157 ? 8.319 2.580 -0.210 1.00 94.75 157 ILE A CA 1
ATOM 1290 C C . ILE A 1 157 ? 8.909 3.801 0.494 1.00 94.75 157 ILE A C 1
ATOM 1292 O O . ILE A 1 157 ? 10.128 3.949 0.501 1.00 94.75 157 ILE A O 1
ATOM 1296 N N . GLN A 1 158 ? 8.074 4.662 1.080 1.00 92.69 158 GLN A N 1
ATOM 1297 C CA . GLN A 1 158 ? 8.519 5.865 1.790 1.00 92.69 158 GLN A CA 1
ATOM 1298 C C . GLN A 1 158 ? 9.390 5.517 3.006 1.00 92.69 158 GLN A C 1
ATOM 1300 O O . GLN A 1 158 ? 10.472 6.081 3.166 1.00 92.69 158 GLN A O 1
ATOM 1305 N N . GLU A 1 159 ? 8.992 4.525 3.806 1.00 93.50 159 GLU A N 1
ATOM 1306 C CA . GLU A 1 159 ? 9.792 4.015 4.936 1.00 93.50 159 GLU A CA 1
ATOM 1307 C C . GLU A 1 159 ? 11.096 3.337 4.479 1.00 93.50 159 GLU A C 1
ATOM 1309 O O . GLU A 1 159 ? 12.101 3.345 5.185 1.00 93.50 159 GLU A O 1
ATOM 1314 N N . ASN A 1 160 ? 11.104 2.775 3.269 1.00 92.12 160 ASN A N 1
ATOM 1315 C CA . ASN A 1 160 ? 12.258 2.110 2.662 1.00 92.12 160 ASN A CA 1
ATOM 1316 C C . ASN A 1 160 ? 12.894 2.957 1.550 1.00 92.12 160 ASN A C 1
ATOM 1318 O O . ASN A 1 160 ? 13.484 2.419 0.606 1.00 92.12 160 ASN A O 1
ATOM 1322 N N . ALA A 1 161 ? 12.781 4.287 1.642 1.00 87.62 161 ALA A N 1
ATOM 1323 C CA . ALA A 1 161 ? 13.167 5.192 0.565 1.00 87.62 161 ALA A CA 1
ATOM 1324 C C . ALA A 1 161 ? 14.628 5.010 0.142 1.00 87.62 161 ALA A C 1
ATOM 1326 O O . ALA A 1 161 ? 14.929 5.111 -1.038 1.00 87.62 161 ALA A O 1
ATOM 1327 N N . ASN A 1 162 ? 15.533 4.660 1.057 1.00 88.19 162 ASN A N 1
ATOM 1328 C CA . ASN A 1 162 ? 16.940 4.388 0.750 1.00 88.19 162 ASN A CA 1
ATOM 1329 C C . ASN A 1 162 ? 17.160 3.269 -0.288 1.00 88.19 162 ASN A C 1
ATOM 1331 O O . ASN A 1 162 ? 18.193 3.269 -0.955 1.00 88.19 162 ASN A O 1
ATOM 1335 N N . LYS A 1 163 ? 16.212 2.335 -0.438 1.00 85.62 163 LYS A N 1
ATOM 1336 C CA . LYS A 1 163 ? 16.275 1.248 -1.428 1.00 85.62 163 LYS A CA 1
ATOM 1337 C C . LYS A 1 163 ? 15.867 1.700 -2.831 1.00 85.62 163 LYS A C 1
ATOM 1339 O O . LYS A 1 163 ? 16.319 1.116 -3.810 1.00 85.62 163 LYS A O 1
ATOM 1344 N N . PHE A 1 164 ? 15.021 2.726 -2.938 1.00 81.06 164 PHE A N 1
ATOM 1345 C CA . PHE A 1 164 ? 14.368 3.105 -4.200 1.00 81.06 164 PHE A CA 1
ATOM 1346 C C . PHE A 1 164 ? 14.710 4.525 -4.671 1.00 81.06 164 PHE A C 1
ATOM 1348 O O . PHE A 1 164 ? 14.755 4.813 -5.866 1.00 81.06 164 PHE A O 1
ATOM 1355 N N . ILE A 1 165 ? 14.997 5.415 -3.731 1.00 79.62 165 ILE A N 1
ATOM 1356 C CA . ILE A 1 165 ? 15.285 6.828 -3.924 1.00 79.62 165 ILE A CA 1
ATOM 1357 C C . ILE A 1 165 ? 16.731 7.044 -3.489 1.00 79.62 165 ILE A C 1
ATOM 1359 O O . ILE A 1 165 ? 17.084 6.935 -2.314 1.00 79.62 165 ILE A O 1
ATOM 1363 N N . LYS A 1 166 ? 17.605 7.369 -4.443 1.00 63.25 166 LYS A N 1
ATOM 1364 C CA . LYS A 1 166 ? 18.950 7.840 -4.105 1.00 63.25 166 LYS A CA 1
ATOM 1365 C C . LYS A 1 166 ? 18.769 9.151 -3.332 1.00 63.25 166 LYS A C 1
ATOM 1367 O O . LYS A 1 166 ? 18.172 10.072 -3.888 1.00 63.25 166 LYS A O 1
ATOM 1372 N N . LYS A 1 167 ? 19.255 9.252 -2.085 1.00 48.66 167 LYS A N 1
ATOM 1373 C CA . LYS A 1 167 ? 19.355 10.556 -1.409 1.00 48.66 167 LYS A CA 1
ATOM 1374 C C . LYS A 1 167 ? 20.179 11.463 -2.324 1.00 48.66 167 LYS A C 1
ATOM 1376 O O . LYS A 1 167 ? 21.369 11.222 -2.516 1.00 48.66 167 LYS A O 1
ATOM 1381 N N . ALA A 1 168 ? 19.537 12.455 -2.937 1.00 43.84 168 ALA A N 1
ATOM 1382 C CA . ALA A 1 168 ? 20.267 13.625 -3.383 1.00 43.84 168 ALA A CA 1
ATOM 1383 C C . ALA A 1 168 ? 20.799 14.256 -2.096 1.00 43.84 168 ALA A C 1
ATOM 1385 O O . ALA A 1 168 ? 20.025 14.512 -1.174 1.00 43.84 168 ALA A O 1
ATOM 1386 N N . TRP A 1 169 ? 22.118 14.361 -1.978 1.00 36.72 169 TRP A N 1
ATOM 1387 C CA . TRP A 1 169 ? 22.720 15.128 -0.900 1.00 36.72 169 TRP A CA 1
ATOM 1388 C C . TRP A 1 169 ? 22.141 16.550 -0.970 1.00 36.72 169 TRP A C 1
ATOM 1390 O O . TRP A 1 169 ? 22.108 17.127 -2.059 1.00 36.72 169 TRP A O 1
ATOM 1400 N N . LEU A 1 170 ? 21.601 17.024 0.160 1.00 36.25 170 LEU A N 1
ATOM 1401 C CA . LEU A 1 170 ? 21.341 18.446 0.398 1.00 36.25 170 LEU A CA 1
ATOM 1402 C C . LEU A 1 170 ? 22.660 19.218 0.321 1.00 36.25 170 LEU A C 1
ATOM 1404 O O . LEU A 1 170 ? 23.675 18.656 0.800 1.00 36.25 170 LEU A O 1
#

Radius of gyration: 18.6 Å; chains: 1; bounding box: 42×46×62 Å

Organism: NCBI:txid1348612

Sequence (170 aa):
MKVQFSGECAWSRVDIPVIEINDLNKEESMEYLINIRKIKFEEAEKLYDLVGGRILNLKSIADKSLKGFSFENIKELFFGTIYDNFEKAEMNTGQENHEAAKIIIKILLNSNNTLHVSMLRELTKMEPNKLLKYNIFAYHSRNKTVTFQSRLVEYYIQENANKFIKKAWL

pLDDT: mean 86.48, std 17.15, range [25.45, 98.56]

Secondary structure (DSSP, 8-state):
---------GGGG--S-----PPP-HHHHHHIIIIIT---HHHHHHHHHHHTT-HHHHHHHHHHHTTT--HHHHHHHHHHHHHHHHHHTT-STTSTTHHHHHHHHHHHHHTTT-EEHHHHHHHH-S-HHHHHTTSSEEEETTTTEEEES-HHHHHHHHHTHHHHS-----